Protein AF-A0A2N8TAK2-F1 (afdb_monomer)

Foldseek 3Di:
DVLLVLQVCQVPPVDDDAAEDQAQAQDDPVVPLDPPAWDPFFQCPASPNVPPVPGCLRLLVVCVVVVNNVVVVVVPDRIGRPVSSSVSSRVSQVPRPRYHYQKAFDDWDQDPVVQWIKTKIFRADPVSDGDDIDIDTGNDDDDDPDDDDDDDDD

Solvent-accessible surface area (backbone atoms only — not comparable to full-atom values): 9516 Å² total; per-residue (Å²): 110,60,69,28,54,51,61,68,42,67,83,40,90,90,57,93,72,77,45,72,36,54,49,80,63,80,72,73,60,69,95,70,58,51,88,90,42,55,45,95,53,46,58,60,77,45,64,34,36,83,83,43,71,83,47,80,70,22,58,66,47,49,28,49,78,66,74,37,42,66,66,51,58,77,63,72,63,54,54,45,43,39,60,58,54,38,52,48,52,34,52,47,61,76,70,47,82,54,63,39,56,16,26,35,78,76,47,78,45,83,37,82,92,75,71,29,33,40,36,35,29,35,34,34,46,97,88,67,47,84,70,45,80,49,73,51,76,35,85,73,86,83,90,69,88,78,81,79,93,83,79,81,84,135

Structure (mmCIF, N/CA/C/O backbone):
data_AF-A0A2N8TAK2-F1
#
_entry.id   AF-A0A2N8TAK2-F1
#
loop_
_atom_site.group_PDB
_atom_site.id
_atom_site.type_symbol
_atom_site.label_atom_id
_atom_site.label_alt_id
_atom_site.label_comp_id
_atom_site.label_asym_id
_atom_site.label_entity_id
_atom_site.label_seq_id
_atom_site.pdbx_PDB_ins_code
_atom_site.Cartn_x
_atom_site.Cartn_y
_atom_site.Cartn_z
_atom_site.occupancy
_atom_site.B_iso_or_equiv
_atom_site.auth_seq_id
_atom_site.auth_comp_id
_atom_site.auth_asym_id
_atom_site.auth_atom_id
_atom_site.pdbx_PDB_model_num
ATOM 1 N N . ALA A 1 1 ? -5.439 4.404 -3.652 1.00 76.88 1 ALA A N 1
ATOM 2 C CA . ALA A 1 1 ? -3.979 4.214 -3.488 1.00 76.88 1 ALA A CA 1
ATOM 3 C C . ALA A 1 1 ? -3.604 2.830 -4.012 1.00 76.88 1 ALA A C 1
ATOM 5 O O . ALA A 1 1 ? -4.400 1.920 -3.814 1.00 76.88 1 ALA A O 1
ATOM 6 N N . ASN A 1 2 ? -2.441 2.647 -4.649 1.00 95.56 2 ASN A N 1
ATOM 7 C CA . ASN A 1 2 ? -2.063 1.359 -5.263 1.00 95.56 2 ASN A CA 1
ATOM 8 C C . ASN A 1 2 ? -1.973 0.191 -4.265 1.00 95.56 2 ASN A C 1
ATOM 10 O O . ASN A 1 2 ? -2.213 -0.943 -4.655 1.00 95.56 2 ASN A O 1
ATOM 14 N N . LEU A 1 3 ? -1.749 0.456 -2.973 1.00 97.62 3 LEU A N 1
ATOM 15 C CA . LEU A 1 3 ? -1.815 -0.574 -1.929 1.00 97.62 3 LEU A CA 1
ATOM 16 C C . LEU A 1 3 ? -3.202 -1.247 -1.832 1.00 97.62 3 LEU A C 1
ATOM 18 O O . LEU A 1 3 ? -3.289 -2.442 -1.579 1.00 97.62 3 LEU A O 1
ATOM 22 N N . SER A 1 4 ? -4.286 -0.503 -2.085 1.00 97.62 4 SER A N 1
ATOM 23 C CA . SER A 1 4 ? -5.650 -1.056 -2.149 1.00 97.62 4 SER A CA 1
ATOM 24 C C . SER A 1 4 ? -5.820 -1.965 -3.367 1.00 97.62 4 SER A C 1
ATOM 26 O O . SER A 1 4 ? -6.337 -3.071 -3.237 1.00 97.62 4 SER A O 1
ATOM 28 N N . LEU A 1 5 ? -5.301 -1.549 -4.529 1.00 97.56 5 LEU A N 1
ATOM 29 C CA . LEU A 1 5 ? -5.293 -2.381 -5.733 1.00 97.56 5 LEU A CA 1
ATOM 30 C C . LEU A 1 5 ? -4.516 -3.684 -5.503 1.00 97.56 5 LEU A C 1
ATOM 32 O O . LEU A 1 5 ? -5.014 -4.748 -5.850 1.00 97.56 5 LEU A O 1
ATOM 36 N N . ALA A 1 6 ? -3.341 -3.611 -4.876 1.00 98.06 6 ALA A N 1
ATOM 37 C CA . ALA A 1 6 ? -2.544 -4.785 -4.536 1.00 98.06 6 ALA A CA 1
ATOM 38 C C . ALA A 1 6 ? -3.305 -5.743 -3.601 1.00 98.06 6 ALA A C 1
ATOM 40 O O . ALA A 1 6 ? -3.371 -6.945 -3.854 1.00 98.06 6 ALA A O 1
ATOM 41 N N . ALA A 1 7 ? -3.942 -5.210 -2.553 1.00 98.19 7 ALA A N 1
ATOM 42 C CA . ALA A 1 7 ? -4.720 -6.005 -1.606 1.00 98.19 7 ALA A CA 1
ATOM 43 C C . ALA A 1 7 ? -5.937 -6.689 -2.258 1.00 98.19 7 ALA A C 1
ATOM 45 O O . ALA A 1 7 ? -6.237 -7.838 -1.934 1.00 98.19 7 ALA A O 1
ATOM 46 N N . LEU A 1 8 ? -6.618 -6.008 -3.187 1.00 97.88 8 LEU A N 1
ATOM 47 C CA . LEU A 1 8 ? -7.750 -6.558 -3.946 1.00 97.88 8 LEU A CA 1
ATOM 48 C C . LEU A 1 8 ? -7.317 -7.546 -5.039 1.00 97.88 8 LEU A C 1
ATOM 50 O O . LEU A 1 8 ? -8.079 -8.449 -5.374 1.00 97.88 8 LEU A O 1
ATOM 54 N N . ALA A 1 9 ? -6.109 -7.393 -5.585 1.00 97.19 9 ALA A N 1
ATOM 55 C CA . ALA A 1 9 ? -5.547 -8.303 -6.581 1.00 97.19 9 ALA A CA 1
ATOM 56 C C . ALA A 1 9 ? -5.028 -9.610 -5.964 1.00 97.19 9 ALA A C 1
ATOM 58 O O . ALA A 1 9 ? -5.106 -1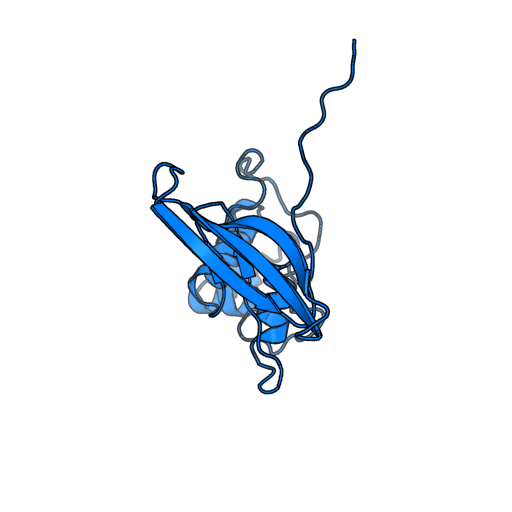0.651 -6.605 1.00 97.19 9 ALA A O 1
ATOM 59 N N . HIS A 1 10 ? -4.556 -9.583 -4.714 1.00 96.88 10 HIS A N 1
ATOM 60 C CA . HIS A 1 10 ? -3.961 -10.735 -4.025 1.00 96.88 10 HIS A CA 1
ATOM 61 C C . HIS A 1 10 ? -4.740 -12.066 -4.113 1.00 96.88 10 HIS A C 1
ATOM 63 O O . HIS A 1 10 ? -4.106 -13.089 -4.366 1.00 96.88 10 HIS A O 1
ATOM 69 N N . PRO A 1 11 ? -6.076 -12.123 -3.927 1.00 96.06 11 PRO A N 1
ATOM 70 C CA . PRO A 1 11 ? -6.811 -13.386 -4.037 1.00 96.06 11 PRO A CA 1
ATOM 71 C C . PRO A 1 11 ? -7.059 -13.843 -5.488 1.00 96.06 11 PRO A C 1
ATOM 73 O O . PRO A 1 11 ? -7.604 -14.928 -5.701 1.00 96.06 11 PRO A O 1
ATOM 76 N N . LEU A 1 12 ? -6.713 -13.038 -6.498 1.00 95.75 12 LEU A N 1
ATOM 77 C CA . LEU A 1 12 ? -7.026 -13.312 -7.899 1.00 95.75 12 LEU A CA 1
ATOM 78 C C . LEU A 1 12 ? -5.942 -14.186 -8.542 1.00 95.75 12 LEU A C 1
ATOM 80 O O . LEU A 1 12 ? -5.009 -13.691 -9.161 1.00 95.75 12 LEU A O 1
ATOM 84 N N . GLY A 1 13 ? -6.106 -15.509 -8.477 1.00 90.56 13 GLY A N 1
ATOM 85 C CA . GLY A 1 13 ? -5.123 -16.466 -9.018 1.00 90.56 13 GLY A CA 1
ATOM 86 C C . GLY A 1 13 ? -4.869 -16.411 -10.536 1.00 90.56 13 GLY A C 1
ATOM 87 O O . GLY A 1 13 ? -3.983 -17.104 -11.019 1.00 90.56 13 GLY A O 1
ATOM 88 N N . GLY A 1 14 ? -5.640 -15.628 -11.299 1.00 94.00 14 GLY A N 1
ATOM 89 C CA . GLY A 1 14 ? -5.433 -15.407 -12.738 1.00 94.00 14 GLY A CA 1
ATOM 90 C C . GLY A 1 14 ? -4.756 -14.077 -13.081 1.00 94.00 14 GLY A C 1
ATOM 91 O O . GLY A 1 14 ? -4.706 -13.720 -14.258 1.00 94.00 14 GLY A O 1
ATOM 92 N N . LEU A 1 15 ? -4.307 -13.318 -12.077 1.00 96.12 15 LEU A N 1
ATOM 93 C CA . LEU A 1 15 ? -3.722 -11.996 -12.251 1.00 96.12 15 LEU A CA 1
ATOM 94 C C . LEU A 1 15 ? -2.361 -11.920 -11.551 1.00 96.12 15 LEU A C 1
ATOM 96 O O . LEU A 1 15 ? -2.286 -11.777 -10.334 1.00 96.12 15 LEU A O 1
ATOM 100 N N . ASP A 1 16 ? -1.290 -11.946 -12.340 1.00 96.06 16 ASP A N 1
ATOM 101 C CA . ASP A 1 16 ? 0.058 -11.685 -11.841 1.00 96.06 16 ASP A CA 1
ATOM 102 C C . ASP A 1 16 ? 0.274 -10.175 -11.694 1.00 96.06 16 ASP A C 1
ATOM 104 O O . ASP A 1 16 ? 0.137 -9.411 -12.656 1.00 96.06 16 ASP A O 1
ATOM 108 N N . THR A 1 17 ? 0.621 -9.734 -10.485 1.00 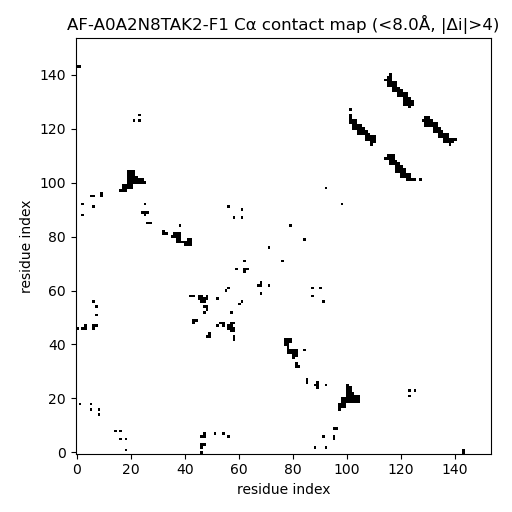97.25 17 THR A N 1
ATOM 109 C CA . THR A 1 17 ? 0.858 -8.318 -10.180 1.00 97.25 17 THR A CA 1
ATOM 110 C C . THR A 1 17 ? 2.168 -8.107 -9.447 1.00 97.25 17 THR A C 1
ATOM 112 O O . THR A 1 17 ? 2.535 -8.899 -8.582 1.00 97.25 17 THR A O 1
ATOM 115 N N . VAL A 1 18 ? 2.815 -6.982 -9.735 1.00 97.69 18 VAL A N 1
ATOM 116 C CA . VAL A 1 18 ? 3.986 -6.493 -9.013 1.00 97.69 18 VAL A CA 1
ATOM 117 C C . VAL A 1 18 ? 3.859 -4.982 -8.822 1.00 97.69 18 VAL A C 1
ATOM 119 O O . VAL A 1 18 ? 3.362 -4.282 -9.706 1.00 97.69 18 VAL A O 1
ATOM 122 N N . PHE A 1 19 ? 4.273 -4.481 -7.662 1.00 98.19 19 PHE A N 1
ATOM 123 C CA . PHE A 1 19 ? 4.180 -3.071 -7.291 1.00 98.19 19 PHE A CA 1
ATOM 124 C C . PHE A 1 19 ? 5.534 -2.576 -6.794 1.00 98.19 19 PHE A C 1
ATOM 126 O O . PHE A 1 19 ? 6.180 -3.262 -6.007 1.00 98.19 19 PHE A O 1
ATOM 133 N N . TYR A 1 20 ? 5.932 -1.377 -7.215 1.00 97.94 20 TYR A N 1
ATOM 134 C CA . TYR A 1 20 ? 7.219 -0.774 -6.872 1.00 97.94 20 TYR A CA 1
ATOM 135 C C . TYR A 1 20 ? 7.022 0.583 -6.195 1.00 97.94 20 TYR A C 1
ATOM 137 O O . TYR A 1 20 ? 6.146 1.351 -6.601 1.00 97.94 20 TYR A O 1
ATOM 145 N N . ASP A 1 21 ? 7.842 0.873 -5.189 1.00 97.00 21 ASP A N 1
ATOM 146 C CA . ASP A 1 21 ? 7.943 2.180 -4.539 1.00 97.00 21 ASP A CA 1
ATOM 147 C C . ASP A 1 21 ? 9.417 2.472 -4.221 1.00 97.00 21 ASP A C 1
ATOM 149 O O . ASP A 1 21 ? 10.142 1.597 -3.743 1.00 97.00 21 ASP A O 1
ATOM 153 N N . GLN A 1 22 ? 9.873 3.699 -4.480 1.00 95.94 22 GLN A N 1
ATOM 154 C CA . GLN A 1 22 ? 11.264 4.092 -4.237 1.00 95.94 22 GLN A CA 1
ATOM 155 C C . GLN A 1 22 ? 11.591 4.235 -2.746 1.00 95.94 22 GLN A C 1
ATOM 157 O O . GLN A 1 22 ? 12.752 4.165 -2.357 1.00 95.94 22 GLN A O 1
ATOM 162 N N . ARG A 1 23 ? 10.592 4.466 -1.887 1.00 94.44 23 ARG A N 1
ATOM 163 C CA . ARG A 1 23 ? 10.823 4.569 -0.444 1.00 94.44 23 ARG A CA 1
ATOM 164 C C . ARG A 1 23 ? 11.199 3.197 0.107 1.00 94.44 23 ARG A C 1
ATOM 166 O O . ARG A 1 23 ? 10.694 2.196 -0.387 1.00 94.44 23 ARG A O 1
ATOM 173 N N . PRO A 1 24 ? 12.005 3.123 1.176 1.00 94.81 24 PRO A N 1
ATOM 174 C CA . PRO A 1 24 ? 12.380 1.842 1.773 1.00 94.81 24 PRO A CA 1
ATOM 175 C C . PRO A 1 24 ? 11.218 1.169 2.519 1.00 94.81 24 PRO A C 1
ATOM 177 O O . PRO A 1 24 ? 11.244 -0.034 2.752 1.00 94.81 24 PRO A O 1
ATOM 180 N N . THR A 1 25 ? 10.197 1.934 2.919 1.00 93.81 25 THR A N 1
ATOM 181 C CA . THR A 1 25 ? 9.011 1.434 3.626 1.00 93.81 25 THR A CA 1
ATOM 182 C C . THR A 1 25 ? 7.789 2.301 3.330 1.00 93.81 25 THR A C 1
ATOM 184 O O . THR A 1 25 ? 7.902 3.450 2.890 1.00 93.81 25 THR A O 1
ATOM 187 N N . PHE A 1 26 ? 6.600 1.771 3.623 1.00 94.69 26 PHE A N 1
ATOM 188 C CA . PHE A 1 26 ? 5.363 2.533 3.526 1.00 94.69 26 PHE A CA 1
ATOM 189 C C . PHE A 1 26 ? 5.313 3.692 4.541 1.00 94.69 26 PHE A C 1
ATOM 191 O O . PHE A 1 26 ? 5.527 3.511 5.747 1.00 94.69 26 PHE A O 1
ATOM 198 N N . GLY A 1 27 ? 4.934 4.877 4.057 1.00 90.94 27 GLY A N 1
ATOM 199 C CA . GLY A 1 27 ? 4.650 6.046 4.890 1.00 90.94 27 GLY A CA 1
ATOM 200 C C . GLY A 1 27 ? 3.634 6.979 4.236 1.00 90.94 27 GLY A C 1
ATOM 201 O O . GLY A 1 27 ? 3.907 7.583 3.192 1.00 90.94 27 GLY A O 1
ATOM 202 N N . TRP A 1 28 ? 2.461 7.124 4.852 1.00 88.44 28 TRP A N 1
ATOM 203 C CA . TRP A 1 28 ? 1.371 7.941 4.323 1.00 88.44 28 TRP A CA 1
ATOM 204 C C . TRP A 1 28 ? 1.373 9.342 4.939 1.00 88.44 28 TRP A C 1
ATOM 206 O O . TRP A 1 28 ? 0.937 9.549 6.068 1.00 88.44 28 TRP A O 1
ATOM 216 N N . HIS A 1 29 ? 1.872 10.318 4.172 1.00 84.81 29 HIS A N 1
ATOM 217 C CA . HIS A 1 29 ? 2.049 11.713 4.599 1.00 84.81 29 HIS A CA 1
ATOM 218 C C . HIS A 1 29 ? 2.741 11.848 5.974 1.00 84.81 29 HIS A C 1
ATOM 220 O O . HIS A 1 29 ? 2.157 12.436 6.888 1.00 84.81 29 HIS A O 1
ATOM 226 N N . PRO A 1 30 ? 3.986 11.351 6.134 1.00 81.00 30 PRO A N 1
ATOM 227 C CA . PRO A 1 30 ? 4.658 11.288 7.436 1.00 81.00 30 PRO A CA 1
ATOM 228 C C . PRO A 1 30 ? 4.772 12.656 8.130 1.00 81.00 30 PRO A C 1
ATOM 230 O O . PRO A 1 30 ? 4.585 12.747 9.339 1.00 81.00 30 PRO A O 1
ATOM 233 N N . GLY A 1 31 ? 4.966 13.743 7.372 1.00 83.12 31 GLY A N 1
ATOM 234 C CA . GLY A 1 31 ? 5.006 15.112 7.909 1.00 83.12 31 GLY A CA 1
ATOM 235 C C . GLY A 1 31 ? 3.668 15.656 8.435 1.00 83.12 31 GLY A C 1
ATOM 236 O O . GLY A 1 31 ? 3.633 16.750 8.985 1.00 83.12 31 GLY A O 1
ATOM 237 N N . LEU A 1 32 ? 2.563 14.919 8.271 1.00 84.38 32 LEU A N 1
ATOM 238 C CA . LEU A 1 32 ? 1.214 15.303 8.702 1.00 84.38 32 LEU A CA 1
ATOM 239 C C . LEU A 1 32 ? 0.601 14.293 9.691 1.00 84.38 32 LEU A C 1
ATOM 241 O O . LEU A 1 32 ? -0.625 14.246 9.850 1.00 84.38 32 LEU A O 1
ATOM 245 N N . LEU A 1 33 ? 1.429 13.477 10.347 1.00 86.38 33 LEU A N 1
ATOM 246 C CA . LEU A 1 33 ? 1.029 12.582 11.440 1.00 86.38 33 LEU A CA 1
ATOM 247 C C . LEU A 1 33 ? 1.010 13.333 12.783 1.00 86.38 33 LEU A C 1
ATOM 249 O O . LEU A 1 33 ? 1.643 12.935 13.755 1.00 86.38 33 LEU A O 1
ATOM 253 N N . ILE A 1 34 ? 0.291 14.455 12.810 1.00 90.00 34 ILE A N 1
ATOM 254 C CA . ILE A 1 34 ? 0.119 15.301 13.996 1.00 90.00 34 ILE A CA 1
ATOM 255 C C . ILE A 1 34 ? -0.725 14.542 15.029 1.00 90.00 34 ILE A C 1
ATOM 257 O O . ILE A 1 34 ? -1.732 13.920 14.678 1.00 90.00 34 ILE A O 1
ATOM 261 N N . GLU A 1 35 ? -0.332 14.604 16.303 1.00 89.12 35 GLU A N 1
ATOM 262 C CA . GLU A 1 35 ? -1.070 13.970 17.396 1.00 89.12 35 GLU A CA 1
ATOM 263 C C . GLU A 1 35 ? -2.545 14.411 17.411 1.00 89.12 35 GLU A C 1
ATOM 265 O O . GLU A 1 35 ? -2.873 15.587 17.255 1.00 89.12 35 GLU A O 1
ATOM 270 N N . GLY A 1 36 ? -3.453 13.443 17.561 1.00 89.56 36 GLY A N 1
ATOM 271 C CA . GLY A 1 36 ? -4.898 13.682 17.573 1.00 89.56 36 GLY A CA 1
ATOM 272 C C . GLY A 1 36 ? -5.543 13.881 16.197 1.00 89.56 36 GLY A C 1
ATOM 273 O O . GLY A 1 36 ? -6.770 13.844 16.108 1.00 89.56 36 GLY A O 1
ATOM 274 N N . ALA A 1 37 ? -4.770 14.026 15.116 1.00 94.06 37 ALA A N 1
ATOM 275 C CA . ALA A 1 37 ? -5.328 14.166 13.776 1.00 94.06 37 ALA A CA 1
ATOM 276 C C . ALA A 1 37 ? -6.003 12.866 13.308 1.00 94.06 37 ALA A C 1
ATOM 278 O O . ALA A 1 37 ? -5.438 11.774 13.424 1.00 94.06 37 ALA A O 1
ATOM 279 N N . THR A 1 38 ? -7.194 12.984 12.723 1.00 95.38 38 THR A N 1
ATOM 280 C CA . THR A 1 38 ? -7.979 11.855 12.209 1.00 95.38 38 THR A CA 1
ATOM 281 C C . THR A 1 38 ? -8.024 11.822 10.685 1.00 95.38 38 THR A C 1
ATOM 283 O O . THR A 1 38 ? -7.836 12.835 10.000 1.00 95.38 38 THR A O 1
ATOM 286 N N . ILE A 1 39 ? -8.282 10.639 10.129 1.00 95.12 39 ILE A N 1
ATOM 287 C CA . ILE A 1 39 ? -8.741 10.536 8.744 1.00 95.12 39 ILE A CA 1
ATOM 288 C C . ILE A 1 39 ? -10.149 11.144 8.625 1.00 95.12 39 ILE A C 1
ATOM 290 O O . ILE A 1 39 ? -10.926 11.132 9.577 1.00 95.12 39 ILE A O 1
ATOM 294 N N . GLN A 1 40 ? -10.469 11.694 7.453 1.00 94.12 40 GLN A N 1
ATOM 295 C CA . GLN A 1 40 ? -11.730 12.414 7.205 1.00 94.12 40 GLN A CA 1
ATOM 296 C C . GLN A 1 40 ? -12.879 11.499 6.752 1.00 94.12 40 GLN A C 1
ATOM 298 O O . GLN A 1 40 ? -13.971 11.973 6.462 1.00 94.12 40 GLN A O 1
ATOM 303 N N . VAL A 1 41 ? -12.624 10.194 6.658 1.00 95.75 41 VAL A N 1
ATOM 304 C CA . VAL A 1 41 ? -13.600 9.182 6.245 1.00 95.75 41 VAL A CA 1
ATOM 305 C C . VAL A 1 41 ? -13.751 8.125 7.341 1.00 95.75 41 VAL A C 1
ATOM 307 O O . VAL A 1 41 ? -12.804 7.911 8.102 1.00 95.75 41 VAL A O 1
ATOM 310 N N . PRO A 1 42 ? -14.911 7.454 7.452 1.00 97.19 42 PRO A N 1
ATOM 311 C CA . PRO A 1 42 ? -15.086 6.361 8.401 1.00 97.19 42 PRO A CA 1
ATOM 312 C C . PRO A 1 42 ? -14.111 5.206 8.145 1.00 97.19 42 PRO A C 1
ATOM 314 O O . PRO A 1 42 ? -13.726 4.968 7.004 1.00 97.19 42 PRO A O 1
ATOM 317 N N . PHE A 1 43 ? -13.787 4.428 9.180 1.00 97.12 43 PHE A N 1
ATOM 318 C CA . PHE A 1 43 ? -12.844 3.301 9.101 1.00 97.12 43 PHE A CA 1
ATOM 319 C C . PHE A 1 43 ? -13.209 2.225 8.063 1.00 97.12 43 PHE A C 1
ATOM 321 O O . PHE A 1 43 ? -12.338 1.468 7.656 1.00 97.12 43 PHE A O 1
ATOM 328 N N . LEU A 1 44 ? -14.476 2.139 7.636 1.00 97.38 44 LEU A N 1
ATOM 329 C CA . LEU A 1 44 ? -14.895 1.231 6.561 1.00 97.38 44 LEU A CA 1
ATOM 330 C C . LEU A 1 44 ? -14.383 1.669 5.187 1.00 97.38 44 LEU A C 1
ATOM 332 O O . LEU A 1 44 ? -14.232 0.827 4.311 1.00 97.38 44 LEU A O 1
ATOM 336 N N . ALA A 1 45 ? -14.065 2.952 4.998 1.00 97.38 45 ALA A N 1
ATOM 337 C CA . ALA A 1 45 ? -13.301 3.432 3.850 1.00 97.38 45 ALA A CA 1
ATOM 338 C C . ALA A 1 45 ? -11.798 3.143 4.041 1.00 97.38 45 ALA A C 1
ATOM 340 O O . ALA A 1 45 ? -10.950 4.023 3.888 1.00 97.38 45 ALA A O 1
ATOM 341 N N . ASP A 1 46 ? -11.484 1.904 4.425 1.00 97.75 46 ASP A N 1
ATOM 342 C CA . ASP A 1 46 ? -10.131 1.367 4.421 1.00 97.75 46 ASP A CA 1
ATOM 343 C C . ASP A 1 46 ? -9.721 0.951 2.991 1.00 97.75 46 ASP A C 1
ATOM 345 O O . ASP A 1 46 ? -10.342 1.336 1.998 1.00 97.75 46 ASP A O 1
ATOM 349 N N . LEU A 1 47 ? -8.648 0.169 2.865 1.00 98.00 47 LEU A N 1
ATOM 350 C CA . LEU A 1 47 ? -8.149 -0.301 1.574 1.00 98.00 47 LEU A CA 1
ATOM 351 C C . LEU A 1 47 ? -9.132 -1.183 0.784 1.00 98.00 47 LEU A C 1
ATOM 353 O O . LEU A 1 47 ? -9.022 -1.209 -0.439 1.00 98.00 47 LEU A O 1
ATOM 357 N N . VAL A 1 48 ? -10.027 -1.939 1.425 1.00 98.56 48 VAL A N 1
ATOM 358 C CA . VAL A 1 48 ? -10.731 -3.057 0.763 1.00 98.56 48 VAL A CA 1
ATOM 359 C C . VAL A 1 48 ? -12.191 -3.238 1.179 1.00 98.56 48 VAL A C 1
ATOM 361 O O . VAL A 1 48 ? -1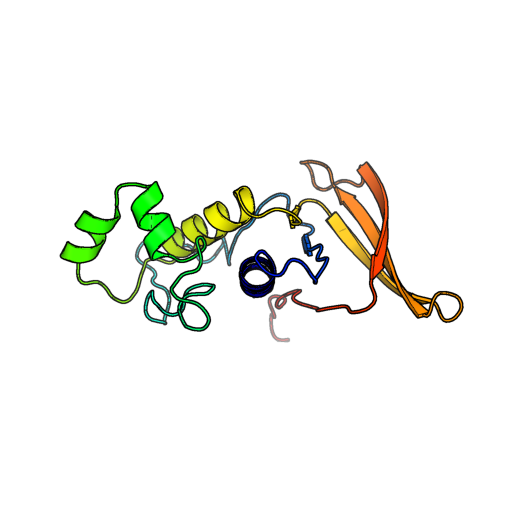2.975 -3.710 0.365 1.00 98.56 48 VAL A O 1
ATOM 364 N N . SER A 1 49 ? -12.596 -2.836 2.384 1.00 98.31 49 SER A N 1
ATOM 365 C CA . SER A 1 49 ? -13.871 -3.195 3.021 1.00 98.31 49 SER A CA 1
ATOM 366 C C . SER A 1 49 ? -15.110 -2.808 2.213 1.00 98.31 49 SER A C 1
ATOM 368 O O . SER A 1 49 ? -16.087 -3.553 2.207 1.00 98.31 49 SER A O 1
ATOM 370 N N . LEU A 1 50 ? -15.090 -1.672 1.506 1.00 97.81 50 LEU A N 1
ATOM 371 C CA . LEU A 1 50 ? -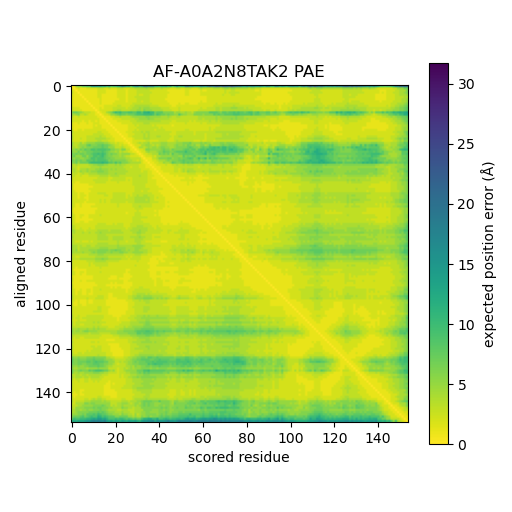16.215 -1.257 0.651 1.00 97.81 50 LEU A CA 1
ATOM 372 C C . LEU A 1 50 ? -16.317 -2.046 -0.666 1.00 97.81 50 LEU A C 1
ATOM 374 O O . LEU A 1 50 ? -17.330 -1.942 -1.350 1.00 97.81 50 LEU A O 1
ATOM 378 N N . THR A 1 51 ? -15.283 -2.806 -1.031 1.00 97.75 51 THR A N 1
ATOM 379 C CA . THR A 1 51 ? -15.256 -3.660 -2.232 1.00 97.75 51 THR A CA 1
ATOM 380 C C . THR A 1 51 ? -15.408 -5.133 -1.860 1.00 97.75 51 THR A C 1
ATOM 382 O O . THR A 1 51 ? -16.233 -5.835 -2.435 1.00 97.75 51 THR A O 1
ATOM 385 N N . ASP A 1 52 ? -14.636 -5.587 -0.875 1.00 97.62 52 ASP A N 1
ATOM 386 C CA . ASP A 1 52 ? -14.661 -6.938 -0.332 1.00 97.62 52 ASP A CA 1
ATOM 387 C C . ASP A 1 52 ? -14.460 -6.895 1.197 1.00 97.62 52 ASP A C 1
ATOM 389 O O . ASP A 1 52 ? -13.323 -6.878 1.682 1.00 97.62 52 ASP A O 1
ATOM 393 N N . PRO A 1 53 ? -15.549 -6.902 1.989 1.00 97.81 53 PRO A N 1
ATOM 394 C CA . PRO A 1 53 ? -15.464 -6.928 3.448 1.00 97.81 53 PRO A CA 1
ATOM 395 C C . PRO A 1 53 ? -14.943 -8.263 4.004 1.00 97.81 53 PRO A C 1
ATOM 397 O O . PRO A 1 53 ? -14.678 -8.355 5.203 1.00 97.81 53 PRO A O 1
ATOM 400 N N . THR A 1 54 ? -14.803 -9.305 3.174 1.00 97.50 54 THR A N 1
ATOM 401 C CA . THR A 1 54 ? -14.259 -10.609 3.591 1.00 97.50 54 THR A CA 1
ATOM 402 C C . THR A 1 54 ? -12.740 -10.689 3.464 1.00 97.50 54 THR A C 1
ATOM 404 O O . THR A 1 54 ? -12.127 -11.613 4.005 1.00 97.50 54 THR A O 1
ATOM 407 N N . SER A 1 55 ? -12.126 -9.701 2.808 1.00 98.31 55 SER A N 1
ATOM 408 C CA . SER A 1 55 ? -10.689 -9.649 2.578 1.00 98.31 55 SER A CA 1
ATOM 409 C C . SER A 1 55 ? -9.888 -9.758 3.888 1.00 98.31 55 SER A C 1
ATOM 411 O O . SER A 1 55 ? -10.217 -9.106 4.890 1.00 98.31 55 SER A O 1
ATOM 413 N N . PRO A 1 56 ? -8.780 -10.525 3.916 1.00 97.81 56 PRO A N 1
ATOM 414 C CA . PRO A 1 56 ? -7.891 -10.566 5.078 1.00 97.81 56 PRO A CA 1
ATOM 415 C C 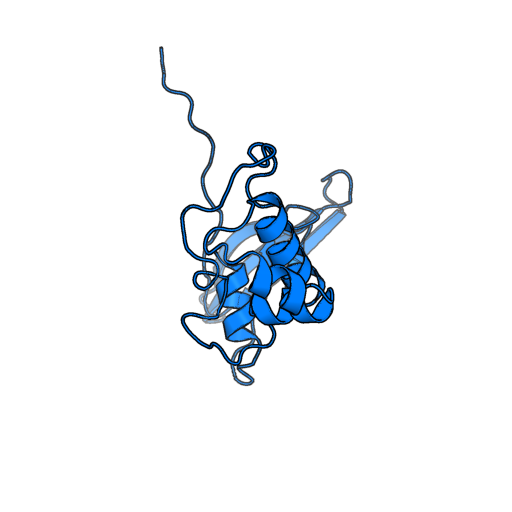. PRO A 1 56 ? -7.238 -9.205 5.361 1.00 97.81 56 PRO A C 1
ATOM 417 O O . PRO A 1 56 ? -6.757 -8.977 6.468 1.00 97.81 56 PRO A O 1
ATOM 420 N N . TRP A 1 57 ? -7.261 -8.290 4.389 1.00 98.44 57 TRP A N 1
ATOM 421 C CA . TRP A 1 57 ? -6.604 -6.991 4.451 1.00 98.44 57 TRP A CA 1
ATOM 422 C C . TRP A 1 57 ? -7.488 -5.865 4.979 1.00 98.44 57 TRP A C 1
ATOM 424 O O . TRP A 1 57 ? -7.095 -4.720 4.841 1.00 98.44 57 TRP A O 1
ATOM 434 N N . THR A 1 58 ? -8.657 -6.146 5.563 1.00 98.69 58 THR A N 1
ATOM 435 C CA . THR A 1 58 ? -9.512 -5.109 6.169 1.00 98.69 58 THR A CA 1
ATOM 436 C C . THR A 1 58 ? -8.876 -4.497 7.422 1.00 98.69 58 THR A C 1
ATOM 438 O O . THR A 1 58 ? -8.126 -5.148 8.158 1.00 98.69 58 THR A O 1
ATOM 441 N N . PHE A 1 59 ? -9.250 -3.258 7.742 1.00 98.50 59 PHE A N 1
ATOM 442 C CA . PHE A 1 59 ? -8.852 -2.587 8.980 1.00 98.50 59 PHE A CA 1
ATOM 443 C C . PHE A 1 59 ? -9.323 -3.352 10.227 1.00 98.50 59 PHE A C 1
ATOM 445 O O . PHE A 1 59 ? -8.620 -3.411 11.235 1.00 98.50 59 PHE A O 1
ATOM 452 N N . LEU A 1 60 ? -10.484 -4.012 10.158 1.00 98.25 60 LEU A N 1
ATOM 453 C CA . LEU A 1 60 ? -10.976 -4.856 11.249 1.00 98.25 60 LEU A CA 1
ATOM 454 C C . LEU A 1 60 ? -10.105 -6.106 11.460 1.00 98.25 60 LEU A C 1
ATOM 456 O O . LEU A 1 60 ? -9.847 -6.477 12.607 1.00 98.25 60 LEU A O 1
ATOM 460 N N . ASN A 1 61 ? -9.601 -6.729 10.389 1.00 98.44 61 ASN A N 1
ATOM 461 C CA . ASN A 1 61 ? -8.652 -7.841 10.499 1.00 98.44 61 ASN A CA 1
ATOM 462 C C . ASN A 1 61 ? -7.293 -7.387 11.044 1.00 98.44 61 ASN A C 1
ATOM 464 O O . ASN A 1 61 ? -6.704 -8.090 11.869 1.00 98.44 61 ASN A O 1
ATOM 468 N N . TYR A 1 62 ? -6.840 -6.184 10.685 1.00 98.56 62 TYR A N 1
ATOM 469 C CA . TYR A 1 62 ? -5.696 -5.546 11.338 1.00 98.56 62 TYR A CA 1
ATOM 470 C C . TYR A 1 62 ? -5.923 -5.365 12.846 1.00 98.56 62 TYR A C 1
ATOM 472 O O . TYR A 1 62 ? -5.101 -5.788 13.654 1.00 98.56 62 TYR A O 1
ATOM 480 N N . LEU A 1 63 ? -7.060 -4.806 13.264 1.00 98.25 63 LEU A N 1
ATOM 481 C CA . LEU A 1 63 ? -7.362 -4.650 14.690 1.00 98.25 63 LEU A CA 1
ATOM 482 C C . LEU A 1 63 ? -7.414 -5.994 15.421 1.00 98.25 63 LEU A C 1
ATOM 484 O O . LEU A 1 63 ? -6.940 -6.096 16.554 1.00 98.25 63 LEU A O 1
ATOM 488 N N . ARG A 1 64 ? -7.965 -7.031 14.781 1.00 98.00 64 ARG A N 1
ATOM 489 C CA . ARG A 1 64 ? -7.982 -8.393 15.322 1.00 98.00 64 ARG A CA 1
ATOM 490 C C . ARG A 1 64 ? -6.567 -8.936 15.524 1.00 98.00 64 ARG A C 1
ATOM 492 O O . ARG A 1 64 ? -6.300 -9.473 16.593 1.00 98.00 64 ARG A O 1
ATOM 499 N N . SER A 1 65 ? -5.670 -8.784 14.545 1.00 97.56 65 SER A N 1
ATOM 500 C CA . SER A 1 65 ? -4.284 -9.275 14.643 1.00 97.56 65 SER A CA 1
ATOM 501 C C . SER A 1 65 ? -3.464 -8.560 15.722 1.00 97.56 65 SER A C 1
ATOM 503 O O . SER A 1 65 ? -2.460 -9.091 16.187 1.00 97.56 65 SER A O 1
ATOM 505 N N . ARG A 1 66 ? -3.912 -7.375 16.152 1.00 97.19 66 ARG A N 1
ATOM 506 C CA . ARG A 1 66 ? -3.327 -6.596 17.253 1.00 97.19 66 ARG A CA 1
ATOM 507 C C . ARG A 1 66 ? -4.068 -6.744 18.584 1.00 97.19 66 ARG A C 1
ATOM 509 O O . ARG A 1 66 ? -3.767 -5.989 19.497 1.00 97.19 66 ARG A O 1
ATOM 516 N N . GLU A 1 67 ? -5.055 -7.640 18.683 1.00 97.19 67 GLU A N 1
ATOM 517 C CA . GLU A 1 67 ? -5.910 -7.818 19.875 1.00 97.19 67 GLU A CA 1
ATOM 518 C C . GLU A 1 67 ? -6.663 -6.539 20.301 1.00 97.19 67 GLU A C 1
ATOM 520 O O . GLU A 1 67 ? -7.065 -6.364 21.450 1.00 97.19 67 GLU A O 1
ATOM 525 N N . ARG A 1 68 ? -6.899 -5.624 19.354 1.00 96.69 68 ARG A N 1
ATOM 526 C CA . ARG A 1 68 ? -7.509 -4.305 19.594 1.00 96.69 68 ARG A CA 1
ATOM 527 C C . ARG A 1 68 ? -8.944 -4.176 19.095 1.00 96.69 68 ARG A C 1
ATOM 529 O O . ARG A 1 68 ? -9.552 -3.130 19.297 1.00 96.69 68 ARG A O 1
ATOM 536 N N . LEU A 1 69 ? -9.516 -5.227 18.505 1.00 97.31 69 LEU A N 1
ATOM 537 C CA . LEU A 1 69 ? -10.874 -5.189 17.952 1.00 97.31 69 LEU A CA 1
ATOM 538 C C . LEU A 1 69 ? -11.948 -4.854 19.005 1.00 97.31 69 LEU A C 1
ATOM 540 O O . LEU A 1 69 ? -12.781 -3.985 18.765 1.00 97.31 69 LEU A O 1
ATOM 544 N N . PHE A 1 70 ? -11.912 -5.489 20.182 1.00 97.06 70 PHE A N 1
ATOM 545 C CA . PHE A 1 70 ? -12.868 -5.204 21.263 1.00 97.06 70 PHE A CA 1
ATOM 546 C C . PHE A 1 70 ? -12.696 -3.795 21.857 1.00 97.06 70 PHE A C 1
ATOM 548 O O . PHE A 1 70 ? -13.688 -3.070 21.928 1.00 97.06 70 PHE A O 1
ATOM 555 N N . PRO A 1 71 ? -11.479 -3.353 22.238 1.00 96.44 71 PRO A N 1
ATOM 556 C CA . PRO A 1 71 ? -11.259 -1.967 22.652 1.00 96.44 71 PRO A CA 1
ATOM 557 C C . PRO A 1 71 ? -11.724 -0.940 21.615 1.00 96.44 71 PRO A C 1
ATOM 559 O O . PRO A 1 71 ? -12.319 0.070 21.978 1.00 96.44 71 PRO A O 1
ATOM 562 N N . PHE A 1 72 ? -11.484 -1.204 20.327 1.00 96.94 72 PHE A N 1
ATOM 563 C CA . PHE A 1 72 ? -11.927 -0.334 19.242 1.00 96.94 72 PHE A CA 1
ATOM 564 C C . PHE A 1 72 ? -13.453 -0.258 19.148 1.00 96.94 72 PHE A C 1
ATOM 566 O O . PHE A 1 72 ? -14.001 0.837 19.045 1.00 96.94 72 PHE A O 1
ATOM 573 N N . TYR A 1 73 ? -14.137 -1.404 19.239 1.00 96.56 73 TYR A N 1
ATOM 574 C CA . TYR A 1 73 ? -15.598 -1.470 19.256 1.00 96.56 73 TYR A CA 1
ATOM 575 C C . TYR A 1 73 ? -16.188 -0.585 20.363 1.00 96.56 73 TYR A C 1
ATOM 577 O O . TYR A 1 73 ? -17.026 0.266 20.081 1.00 96.56 73 TYR A O 1
ATOM 585 N N . PHE A 1 74 ? -15.693 -0.717 21.599 1.00 97.31 74 PHE A N 1
ATOM 586 C CA . PHE A 1 74 ? -16.181 0.078 22.733 1.00 97.31 74 PHE A CA 1
ATOM 587 C C . PHE A 1 74 ? -15.809 1.561 22.665 1.00 97.31 74 PHE A C 1
ATOM 589 O O . PHE A 1 74 ? -16.428 2.371 23.348 1.00 97.31 74 PHE A O 1
ATOM 596 N N . ALA A 1 75 ? -14.804 1.935 21.871 1.00 95.62 75 ALA A N 1
ATOM 597 C CA . ALA A 1 75 ? -14.465 3.339 21.682 1.00 95.62 75 ALA A CA 1
ATOM 598 C C . ALA A 1 75 ? -15.526 4.091 20.858 1.00 95.62 75 ALA A C 1
ATOM 600 O O . ALA A 1 75 ? -15.579 5.316 20.951 1.00 95.62 75 ALA A O 1
ATOM 601 N N . GLU A 1 76 ? -16.328 3.383 20.048 1.00 95.81 76 GLU A N 1
ATOM 602 C CA . GLU A 1 76 ? -17.403 3.935 19.206 1.00 95.81 76 GLU A CA 1
ATOM 603 C C . GLU A 1 76 ? -16.957 5.117 18.317 1.00 95.81 76 GLU A C 1
ATOM 605 O O . GLU A 1 76 ? -17.702 6.062 18.051 1.00 95.81 76 GLU A O 1
ATOM 610 N N . ARG A 1 77 ? -15.711 5.076 17.823 1.00 94.25 77 ARG A N 1
ATOM 611 C CA . ARG A 1 77 ? -15.144 6.117 16.950 1.00 94.25 77 ARG A CA 1
ATOM 612 C C . ARG A 1 77 ? -15.124 5.669 15.497 1.00 94.25 77 ARG A C 1
ATOM 614 O O . ARG A 1 77 ? -14.360 4.788 15.121 1.00 94.25 77 ARG A O 1
ATOM 621 N N . LEU A 1 78 ? -15.912 6.341 14.657 1.00 95.56 78 LEU A N 1
ATOM 622 C CA . LEU A 1 78 ? -15.919 6.079 13.214 1.00 95.56 78 LEU A CA 1
ATOM 623 C C . LEU A 1 78 ? -14.654 6.584 12.509 1.00 95.56 78 LEU A C 1
ATOM 625 O O . LEU A 1 78 ? -14.203 5.959 11.554 1.00 95.56 78 LEU A O 1
ATOM 629 N N . HIS A 1 79 ? -14.091 7.700 12.973 1.00 97.12 79 HIS A N 1
ATOM 630 C CA . HIS A 1 79 ? -12.898 8.318 12.395 1.00 97.12 79 HIS A CA 1
ATOM 631 C C . HIS A 1 79 ? -11.670 7.940 13.217 1.00 97.12 79 HIS A C 1
ATOM 633 O O . HIS A 1 79 ? -11.588 8.255 14.407 1.00 97.12 79 HIS A O 1
ATOM 639 N N . ILE A 1 80 ? -10.718 7.273 12.574 1.00 95.56 80 ILE A N 1
ATOM 640 C CA . ILE A 1 80 ? -9.497 6.790 13.223 1.00 95.56 80 ILE A CA 1
ATOM 641 C C . ILE A 1 80 ? -8.373 7.810 13.118 1.00 95.56 80 ILE A C 1
ATOM 643 O O . ILE A 1 80 ? -8.380 8.694 12.257 1.00 95.56 80 ILE A O 1
ATOM 647 N N . GLN A 1 81 ? -7.391 7.690 14.006 1.00 95.31 81 GLN A N 1
ATOM 648 C CA . GLN A 1 81 ? -6.213 8.548 13.968 1.00 95.31 81 GLN A CA 1
ATOM 649 C C . GLN A 1 81 ? -5.394 8.283 12.702 1.00 95.31 81 GLN A C 1
ATOM 651 O O . GLN A 1 81 ? -5.266 7.143 12.256 1.00 95.31 81 GLN A O 1
ATOM 656 N N . ARG A 1 82 ? -4.780 9.331 12.143 1.00 96.38 82 ARG A N 1
ATOM 657 C CA . ARG A 1 82 ? -3.912 9.207 10.961 1.00 96.38 82 ARG A CA 1
ATOM 658 C C . ARG A 1 82 ? -2.744 8.256 11.208 1.00 96.38 82 ARG A C 1
ATOM 660 O O . ARG A 1 82 ? -2.435 7.455 10.336 1.00 96.38 82 ARG A O 1
ATOM 667 N N . ALA A 1 83 ? -2.155 8.300 12.403 1.00 94.94 83 ALA A N 1
ATOM 668 C CA . ALA A 1 83 ? -1.088 7.386 12.806 1.00 94.94 83 ALA A CA 1
ATOM 669 C C . ALA A 1 83 ? -1.551 5.916 12.842 1.00 94.94 83 ALA A C 1
ATOM 671 O O . ALA A 1 83 ? -0.806 5.024 12.450 1.00 94.94 83 ALA A O 1
ATOM 672 N N . GLU A 1 84 ? -2.792 5.652 13.261 1.00 95.56 84 GLU A N 1
ATOM 673 C CA . GLU A 1 84 ? -3.357 4.299 13.262 1.00 95.56 84 GLU A CA 1
ATOM 674 C C . GLU A 1 84 ? -3.655 3.804 11.842 1.00 95.56 84 GLU A C 1
ATOM 676 O O . GLU A 1 84 ? -3.369 2.652 11.521 1.00 95.56 84 GLU A O 1
ATOM 681 N N . TYR A 1 85 ? -4.160 4.679 10.969 1.00 96.88 85 TYR A N 1
ATOM 682 C CA . TYR A 1 85 ? -4.357 4.345 9.559 1.00 96.88 85 TYR A CA 1
ATOM 683 C C . TYR A 1 85 ? -3.029 4.088 8.826 1.00 96.88 85 TYR A C 1
ATOM 685 O O . TYR A 1 85 ? -2.934 3.145 8.043 1.00 96.88 85 TYR A O 1
ATOM 693 N N . ASP A 1 86 ? -1.988 4.878 9.111 1.00 96.44 86 ASP A N 1
ATOM 694 C CA . ASP A 1 86 ? -0.630 4.641 8.606 1.00 96.44 86 ASP A CA 1
ATOM 695 C C . ASP A 1 86 ? -0.074 3.300 9.111 1.00 96.44 86 ASP A C 1
ATOM 697 O O . ASP A 1 86 ? 0.428 2.509 8.316 1.00 96.44 86 ASP A O 1
ATOM 701 N N . ALA A 1 87 ? -0.242 2.985 10.401 1.00 96.38 87 ALA A N 1
ATOM 702 C CA . ALA A 1 87 ? 0.182 1.707 10.974 1.00 96.38 87 ALA A CA 1
ATOM 703 C C . ALA A 1 87 ? -0.566 0.502 10.377 1.00 96.38 87 ALA A C 1
ATOM 705 O O . ALA A 1 87 ? 0.029 -0.562 10.198 1.00 96.38 87 ALA A O 1
ATOM 706 N N . TYR A 1 88 ? -1.851 0.662 10.057 1.00 98.06 88 TYR A N 1
ATOM 707 C CA . TYR A 1 88 ? -2.634 -0.327 9.321 1.00 98.06 88 TYR A CA 1
A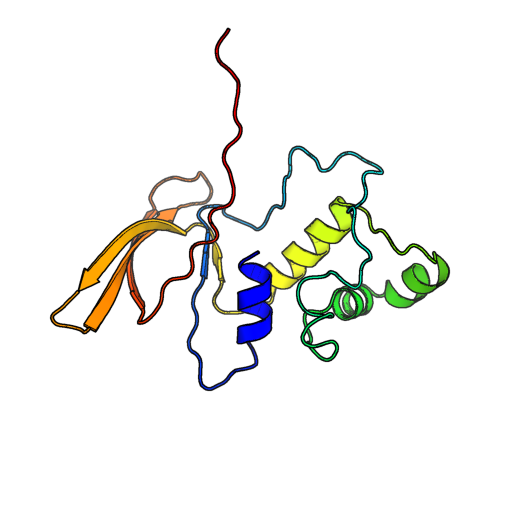TOM 708 C C . TYR A 1 88 ? -2.098 -0.530 7.901 1.00 98.06 88 TYR A C 1
ATOM 710 O O . TYR A 1 88 ? -1.823 -1.664 7.513 1.00 98.06 88 TYR A O 1
ATOM 718 N N . CYS A 1 89 ? -1.894 0.548 7.140 1.00 97.94 89 CYS A N 1
ATOM 719 C CA . CYS A 1 89 ? -1.344 0.447 5.790 1.00 97.94 89 CYS A CA 1
ATOM 720 C C . CYS A 1 89 ? 0.061 -0.173 5.799 1.00 97.94 89 CYS A C 1
ATOM 722 O O . CYS A 1 89 ? 0.359 -1.013 4.953 1.00 97.94 89 CYS A O 1
ATOM 724 N N . ARG A 1 90 ? 0.896 0.178 6.787 1.00 97.19 90 ARG A N 1
ATOM 725 C CA . ARG A 1 90 ? 2.212 -0.435 6.990 1.00 97.19 90 ARG A CA 1
ATOM 726 C C . ARG A 1 90 ? 2.092 -1.936 7.248 1.00 97.19 90 ARG A C 1
ATOM 728 O O . ARG A 1 90 ? 2.749 -2.709 6.561 1.00 97.19 90 ARG A O 1
ATOM 735 N N . TRP A 1 91 ? 1.194 -2.350 8.144 1.00 98.12 91 TRP A N 1
ATOM 736 C CA . TRP A 1 91 ? 0.931 -3.770 8.394 1.00 98.12 91 TRP A CA 1
ATOM 737 C C . TRP A 1 91 ? 0.501 -4.512 7.124 1.00 98.12 91 TRP A C 1
ATOM 739 O O . TRP A 1 91 ? 1.022 -5.590 6.860 1.00 98.12 91 TRP A O 1
ATOM 749 N N . VAL A 1 92 ? -0.385 -3.939 6.303 1.00 98.50 92 VAL A N 1
ATOM 750 C CA . VAL A 1 92 ? -0.728 -4.548 5.006 1.00 98.50 92 VAL A CA 1
ATOM 751 C C . VAL A 1 92 ? 0.513 -4.636 4.120 1.00 98.50 92 VAL A C 1
ATOM 753 O O . VAL A 1 92 ? 0.797 -5.701 3.585 1.00 98.50 92 VAL A O 1
ATOM 756 N N . SER A 1 93 ? 1.293 -3.558 4.010 1.00 97.94 93 SER A N 1
ATOM 757 C CA . SER A 1 93 ? 2.470 -3.522 3.136 1.00 97.94 93 SER A CA 1
ATOM 758 C C . SER A 1 93 ? 3.584 -4.500 3.532 1.00 97.94 93 SER A C 1
ATOM 760 O O . SER A 1 93 ? 4.298 -4.989 2.669 1.00 97.94 93 SER A O 1
ATOM 762 N N . GLU A 1 94 ? 3.716 -4.816 4.821 1.00 96.94 94 GLU A N 1
ATOM 763 C CA . GLU A 1 94 ? 4.708 -5.769 5.334 1.00 96.94 94 GLU A CA 1
ATOM 764 C C . GLU A 1 94 ? 4.295 -7.234 5.122 1.00 96.94 94 GLU A C 1
ATOM 766 O O . GLU A 1 94 ? 5.140 -8.123 5.166 1.00 96.94 94 GLU A O 1
ATOM 771 N N . ASN A 1 95 ? 2.999 -7.501 4.927 1.00 97.19 95 ASN A N 1
ATOM 772 C CA . ASN A 1 95 ? 2.452 -8.861 4.858 1.00 97.19 95 ASN A CA 1
ATOM 773 C C . ASN A 1 95 ? 1.945 -9.240 3.457 1.00 97.19 95 ASN A C 1
ATOM 775 O O . ASN A 1 95 ? 1.765 -10.424 3.171 1.00 97.19 95 ASN A O 1
ATOM 779 N N . LEU A 1 96 ? 1.690 -8.258 2.593 1.00 97.25 96 LEU A N 1
ATOM 780 C CA . LEU A 1 96 ? 1.192 -8.470 1.240 1.00 97.25 96 LEU A CA 1
ATOM 781 C C . LEU A 1 96 ? 2.351 -8.822 0.285 1.00 97.25 96 LEU A C 1
ATOM 783 O O . LEU A 1 96 ? 3.301 -8.044 0.177 1.00 97.25 96 LEU A O 1
ATOM 787 N N . PRO A 1 97 ? 2.295 -9.954 -0.440 1.00 95.25 97 PRO A N 1
ATOM 788 C CA . PRO A 1 97 ? 3.333 -10.309 -1.402 1.00 95.25 97 PRO A CA 1
ATOM 789 C C . PRO A 1 97 ? 3.297 -9.405 -2.646 1.00 95.25 97 PRO A C 1
ATOM 791 O O . PRO A 1 97 ? 2.279 -8.794 -2.965 1.00 95.25 97 PRO A O 1
ATOM 794 N N . GLY A 1 98 ? 4.411 -9.356 -3.382 1.00 94.75 98 GLY A N 1
ATOM 795 C CA . GLY A 1 98 ? 4.507 -8.629 -4.656 1.00 94.75 98 GLY A CA 1
ATOM 796 C C . GLY A 1 98 ? 4.705 -7.115 -4.524 1.00 94.75 98 GLY A C 1
ATOM 797 O O . GLY A 1 98 ? 4.614 -6.401 -5.523 1.00 94.75 98 GLY A O 1
ATOM 798 N N . LEU A 1 99 ? 4.976 -6.621 -3.312 1.00 97.62 99 LEU A N 1
ATOM 799 C CA . LEU A 1 99 ? 5.388 -5.242 -3.061 1.00 97.62 99 LEU A CA 1
ATOM 800 C C . LEU A 1 99 ? 6.917 -5.153 -2.980 1.00 97.62 99 LEU A C 1
ATOM 802 O O . LEU A 1 99 ? 7.546 -5.878 -2.212 1.00 97.62 99 LEU A O 1
ATOM 806 N N . HIS A 1 100 ? 7.502 -4.236 -3.743 1.00 97.12 100 HIS A N 1
ATOM 807 C CA . HIS A 1 100 ? 8.941 -3.999 -3.817 1.00 97.12 100 HIS A CA 1
ATOM 808 C C . HIS A 1 100 ? 9.242 -2.547 -3.441 1.00 97.12 100 HIS A C 1
ATOM 810 O O . HIS A 1 100 ? 9.112 -1.634 -4.255 1.00 97.12 100 HIS A O 1
ATOM 816 N N . PHE A 1 101 ? 9.625 -2.343 -2.183 1.00 97.06 101 PHE A N 1
ATOM 817 C CA . PHE A 1 101 ? 10.143 -1.068 -1.687 1.00 97.06 101 PHE A CA 1
ATOM 818 C C . PHE A 1 101 ? 11.629 -0.908 -2.038 1.00 97.06 101 PHE A C 1
ATOM 820 O O . PHE A 1 101 ? 12.295 -1.885 -2.387 1.00 97.06 101 PHE A O 1
ATOM 827 N N . GLY A 1 102 ? 12.147 0.319 -1.978 1.00 97.25 102 GLY A N 1
ATOM 828 C CA . GLY A 1 102 ? 13.511 0.637 -2.410 1.00 97.25 102 GLY A CA 1
ATOM 829 C C . GLY A 1 102 ? 13.717 0.423 -3.911 1.00 97.25 102 GLY A C 1
ATOM 830 O O . GLY A 1 102 ? 14.807 0.079 -4.335 1.00 97.25 102 GLY A O 1
ATOM 831 N N . HIS A 1 103 ? 12.665 0.539 -4.724 1.00 98.00 103 HIS A N 1
ATOM 832 C CA . HIS A 1 103 ? 12.739 0.375 -6.176 1.00 98.00 103 HIS A CA 1
ATOM 833 C C . HIS A 1 103 ? 12.234 1.644 -6.859 1.00 98.00 103 HIS A C 1
ATOM 835 O O . HIS A 1 103 ? 11.030 1.908 -6.908 1.00 98.00 103 HIS A O 1
ATOM 841 N N . GLN A 1 104 ? 13.154 2.432 -7.404 1.00 97.88 104 GLN A N 1
ATOM 842 C CA . GLN A 1 104 ? 12.821 3.598 -8.210 1.00 97.88 104 GLN A CA 1
ATOM 843 C C . GLN A 1 104 ? 12.539 3.168 -9.646 1.00 97.88 104 GLN A C 1
ATOM 845 O O . GLN A 1 104 ? 13.394 2.576 -10.294 1.00 97.88 104 GLN A O 1
ATOM 850 N N . ILE A 1 105 ? 11.347 3.477 -10.157 1.00 98.06 105 ILE A N 1
ATOM 851 C CA . ILE A 1 105 ? 11.041 3.283 -11.577 1.00 98.06 105 ILE A CA 1
ATOM 852 C C . ILE A 1 105 ? 11.642 4.439 -12.375 1.00 98.06 105 ILE A C 1
ATOM 854 O O . ILE A 1 105 ? 11.238 5.586 -12.196 1.00 98.06 105 ILE A O 1
ATOM 858 N N . ASP A 1 106 ? 12.559 4.123 -13.286 1.00 97.62 106 ASP A N 1
ATOM 859 C CA . ASP A 1 106 ? 13.294 5.120 -14.070 1.00 97.62 106 ASP A CA 1
ATOM 860 C C . ASP A 1 106 ? 12.634 5.381 -15.427 1.00 97.62 106 ASP A C 1
ATOM 862 O O . ASP A 1 106 ? 12.629 6.504 -15.934 1.00 97.62 106 ASP A O 1
ATOM 866 N N . ALA A 1 107 ? 12.074 4.337 -16.047 1.00 97.88 107 ALA A N 1
ATOM 867 C CA . ALA A 1 107 ? 11.426 4.452 -17.345 1.00 97.88 107 ALA A CA 1
ATOM 868 C C . ALA A 1 107 ? 10.372 3.369 -17.575 1.00 97.88 107 ALA A C 1
ATOM 870 O O . ALA A 1 107 ? 10.546 2.211 -17.205 1.00 97.88 107 ALA A O 1
ATOM 871 N N . VAL A 1 108 ? 9.314 3.746 -18.294 1.00 98.12 108 VAL A N 1
ATOM 872 C CA . VAL A 1 108 ? 8.304 2.831 -18.832 1.00 98.12 108 VAL A CA 1
ATOM 873 C C . VAL A 1 108 ? 8.235 3.041 -20.339 1.00 98.12 108 VAL A C 1
ATOM 875 O O . VAL A 1 108 ? 8.040 4.168 -20.798 1.00 98.12 108 VAL A O 1
ATOM 878 N N . ARG A 1 109 ? 8.413 1.977 -21.126 1.00 98.25 109 ARG A N 1
ATOM 879 C CA . ARG A 1 109 ? 8.407 2.035 -22.597 1.00 98.25 109 ARG A CA 1
ATOM 880 C C . ARG A 1 109 ? 7.573 0.903 -23.176 1.00 98.25 109 ARG A C 1
ATOM 882 O O . ARG A 1 109 ? 7.570 -0.198 -22.644 1.00 98.25 109 ARG A O 1
ATOM 889 N N . TRP A 1 110 ? 6.884 1.154 -24.282 1.00 98.25 110 TRP A N 1
ATOM 890 C CA . TRP A 1 110 ? 6.201 0.097 -25.026 1.00 98.25 110 TRP A CA 1
ATOM 891 C C . TRP A 1 110 ? 7.194 -0.671 -25.906 1.00 98.25 110 TRP A C 1
ATOM 893 O O . TRP A 1 110 ? 7.921 -0.049 -26.683 1.00 98.25 110 TRP A O 1
ATOM 903 N N . ASN A 1 111 ? 7.209 -2.004 -25.813 1.00 97.62 111 ASN A N 1
ATOM 904 C CA . ASN A 1 111 ? 7.960 -2.876 -26.713 1.00 97.62 111 ASN A CA 1
ATOM 905 C C . ASN A 1 111 ? 6.996 -3.525 -27.731 1.00 97.62 111 ASN A C 1
ATOM 907 O O . ASN A 1 111 ? 6.264 -4.450 -27.368 1.00 97.62 111 ASN A O 1
ATOM 911 N N . PRO A 1 112 ? 7.010 -3.094 -29.009 1.00 96.88 112 PRO A N 1
ATOM 912 C CA . PRO A 1 112 ? 6.099 -3.612 -30.030 1.00 96.88 112 PRO A CA 1
ATOM 913 C C . PRO A 1 112 ? 6.424 -5.042 -30.484 1.00 96.88 112 PRO A C 1
ATOM 915 O O . PRO A 1 112 ? 5.546 -5.716 -31.009 1.00 96.88 112 PRO A O 1
ATOM 918 N N . GLU A 1 113 ? 7.655 -5.524 -30.292 1.00 96.94 113 GLU A N 1
ATOM 919 C CA . GLU A 1 113 ? 8.040 -6.896 -30.655 1.00 96.94 113 GLU A CA 1
ATOM 920 C C . GLU A 1 113 ? 7.478 -7.922 -29.666 1.00 96.94 113 GLU A C 1
ATOM 922 O O . GLU A 1 113 ? 7.199 -9.062 -30.034 1.00 96.94 113 GLU A O 1
ATOM 927 N N . ARG A 1 114 ? 7.321 -7.517 -28.400 1.00 95.69 114 ARG A N 1
ATOM 928 C CA . ARG A 1 114 ? 6.823 -8.371 -27.312 1.00 95.69 114 ARG A CA 1
ATOM 929 C C . ARG A 1 114 ? 5.376 -8.090 -26.917 1.00 95.69 114 ARG A C 1
ATOM 931 O O . ARG A 1 114 ? 4.828 -8.862 -26.134 1.00 95.69 114 ARG A O 1
ATOM 938 N N . ASP A 1 115 ? 4.785 -7.014 -27.433 1.00 97.56 115 ASP A N 1
ATOM 939 C CA . ASP A 1 115 ? 3.424 -6.567 -27.107 1.00 97.56 115 ASP A CA 1
ATOM 940 C C . ASP A 1 115 ? 3.224 -6.365 -25.586 1.00 97.56 115 ASP A C 1
ATOM 942 O O . ASP A 1 115 ? 2.237 -6.799 -24.986 1.00 97.56 115 ASP A O 1
ATOM 946 N N . VAL A 1 116 ? 4.223 -5.754 -24.933 1.00 98.50 116 VAL A N 1
ATOM 947 C CA . VAL A 1 116 ? 4.247 -5.463 -23.485 1.00 98.50 116 VAL A CA 1
ATOM 948 C C . VAL A 1 116 ? 4.974 -4.150 -23.186 1.00 98.50 116 VAL A C 1
ATOM 950 O O . VAL A 1 116 ? 5.766 -3.655 -23.989 1.00 98.50 116 VAL A O 1
ATOM 953 N N . PHE A 1 117 ? 4.765 -3.614 -21.986 1.00 98.56 117 PHE A N 1
ATOM 954 C CA . PHE A 1 117 ? 5.596 -2.560 -21.414 1.00 98.56 117 PHE A CA 1
ATOM 955 C C . PHE A 1 117 ? 6.894 -3.135 -20.843 1.00 98.56 117 PHE A C 1
ATOM 957 O O . PHE A 1 117 ? 6.866 -4.123 -20.112 1.00 98.56 117 PHE A O 1
ATOM 964 N N . GLU A 1 118 ? 8.013 -2.480 -21.137 1.00 98.31 118 GLU A N 1
ATOM 965 C CA . GLU A 1 118 ? 9.291 -2.615 -20.440 1.00 98.31 118 GLU A CA 1
ATOM 966 C C . GLU A 1 118 ? 9.380 -1.550 -19.354 1.00 98.31 118 GLU A C 1
ATOM 968 O O . GLU A 1 118 ? 9.175 -0.363 -19.626 1.00 98.31 118 GLU A O 1
ATOM 973 N N . VAL A 1 119 ? 9.698 -1.973 -18.136 1.00 98.44 119 VAL A N 1
ATOM 974 C CA . VAL A 1 119 ? 9.833 -1.092 -16.979 1.00 98.44 119 VAL A CA 1
ATOM 975 C C . VAL A 1 119 ? 11.239 -1.256 -16.424 1.00 98.44 119 VAL A C 1
ATOM 977 O O . VAL A 1 119 ? 11.566 -2.314 -15.887 1.00 98.44 119 VAL A O 1
ATOM 980 N N . ASP A 1 120 ? 12.060 -0.224 -16.588 1.00 98.44 120 ASP A N 1
ATOM 981 C CA . ASP A 1 120 ? 13.405 -0.152 -16.017 1.00 98.44 120 ASP A CA 1
ATOM 982 C C . ASP A 1 120 ? 13.324 0.446 -14.612 1.00 98.44 120 ASP A C 1
ATOM 984 O O . ASP A 1 120 ? 12.576 1.403 -14.378 1.00 98.44 120 ASP A O 1
ATOM 988 N N . PHE A 1 121 ? 14.092 -0.120 -13.687 1.00 98.38 121 PHE A N 1
ATOM 989 C CA . PHE A 1 121 ? 14.148 0.350 -12.312 1.00 98.38 121 PHE A CA 1
ATOM 990 C C . PHE A 1 121 ? 15.550 0.259 -11.718 1.00 98.38 121 PHE A C 1
ATOM 992 O O . PHE A 1 121 ? 16.348 -0.608 -12.085 1.00 98.38 121 PHE A O 1
ATOM 999 N N . THR A 1 122 ? 15.794 1.107 -10.729 1.00 98.56 122 THR A N 1
ATOM 1000 C CA . THR A 1 122 ? 16.985 1.108 -9.889 1.00 98.56 122 THR A CA 1
ATOM 1001 C C . THR A 1 122 ? 16.592 0.650 -8.487 1.00 98.56 122 THR A C 1
ATOM 1003 O O . THR A 1 122 ? 15.685 1.210 -7.872 1.00 98.56 122 THR A O 1
ATOM 1006 N N . GLN A 1 123 ? 17.252 -0.394 -7.990 1.00 98.00 123 GLN A N 1
ATOM 1007 C CA . GLN A 1 123 ? 17.195 -0.795 -6.587 1.00 98.00 123 GLN A CA 1
ATOM 1008 C C . GLN A 1 123 ? 18.050 0.171 -5.775 1.00 98.00 123 GLN A C 1
ATOM 1010 O O . GLN A 1 123 ? 19.188 0.458 -6.154 1.00 98.00 123 GLN A O 1
ATOM 1015 N N . LEU A 1 124 ? 17.478 0.674 -4.691 1.00 97.88 124 LEU A N 1
ATOM 1016 C CA . LEU A 1 124 ? 18.081 1.630 -3.784 1.00 97.88 124 LEU A CA 1
ATOM 1017 C C . LEU A 1 124 ? 18.445 0.929 -2.478 1.00 97.88 124 LEU A C 1
ATOM 1019 O O . LEU A 1 124 ? 17.649 0.147 -1.950 1.00 97.88 124 LEU A O 1
ATOM 1023 N N . ASP A 1 125 ? 19.616 1.253 -1.944 1.00 94.31 125 ASP A N 1
ATOM 1024 C CA . ASP A 1 125 ? 20.020 0.808 -0.618 1.00 94.31 125 ASP A CA 1
ATOM 1025 C C . ASP A 1 125 ? 19.280 1.579 0.498 1.00 94.31 125 ASP A C 1
ATOM 1027 O O . ASP A 1 125 ? 18.364 2.378 0.269 1.00 94.31 125 ASP A O 1
ATOM 1031 N N . THR A 1 126 ? 19.665 1.344 1.755 1.00 89.75 126 THR A N 1
ATOM 1032 C CA . THR A 1 126 ? 19.042 2.016 2.906 1.00 89.75 126 THR A CA 1
ATOM 1033 C C . THR A 1 126 ? 19.332 3.516 2.990 1.00 89.75 126 THR A C 1
ATOM 1035 O O . THR A 1 126 ? 18.616 4.223 3.701 1.00 89.75 126 THR A O 1
ATOM 1038 N N . GLU A 1 127 ? 20.375 3.994 2.312 1.00 91.50 127 GLU A N 1
ATOM 1039 C CA . GLU A 1 127 ? 20.753 5.408 2.227 1.00 91.50 127 GLU A CA 1
ATOM 1040 C C . GLU A 1 127 ? 20.074 6.101 1.032 1.00 91.50 127 GLU A C 1
ATOM 1042 O O . GLU A 1 127 ? 20.039 7.329 0.968 1.00 91.50 127 GLU A O 1
ATOM 1047 N N . GLY A 1 128 ? 19.434 5.324 0.151 1.00 91.31 128 GLY A N 1
ATOM 1048 C CA . GLY A 1 128 ? 18.764 5.803 -1.053 1.00 91.31 128 GLY A CA 1
ATOM 1049 C C . GLY A 1 128 ? 19.684 5.856 -2.271 1.00 91.31 128 GLY A C 1
ATOM 1050 O O . GLY A 1 128 ? 19.307 6.452 -3.279 1.00 91.31 128 GLY A O 1
ATOM 1051 N N . GLU A 1 129 ? 20.868 5.251 -2.190 1.00 94.38 129 GLU A N 1
ATOM 1052 C CA . GLU A 1 129 ? 21.846 5.212 -3.271 1.00 94.38 129 GLU A CA 1
ATOM 1053 C C . GLU A 1 129 ? 21.606 4.013 -4.192 1.00 94.38 129 GLU A C 1
ATOM 1055 O O . GLU A 1 129 ? 21.055 2.986 -3.794 1.00 94.38 129 GLU A O 1
ATOM 1060 N N . ALA A 1 130 ? 22.012 4.144 -5.456 1.00 96.19 130 ALA A N 1
ATOM 1061 C CA . ALA A 1 130 ? 21.807 3.105 -6.458 1.00 96.19 130 ALA A CA 1
ATOM 1062 C C . ALA A 1 130 ? 22.656 1.856 -6.162 1.00 96.19 130 ALA A C 1
ATOM 1064 O O . ALA A 1 130 ? 23.884 1.892 -6.244 1.00 96.19 130 ALA A O 1
ATOM 1065 N N . GLU A 1 131 ? 21.992 0.732 -5.900 1.00 95.94 131 GLU A N 1
ATOM 1066 C CA . GLU A 1 131 ? 22.625 -0.562 -5.629 1.00 95.94 131 GLU A CA 1
ATOM 1067 C C . GLU A 1 131 ? 22.681 -1.439 -6.889 1.00 95.94 131 GLU A C 1
ATOM 1069 O O . GLU A 1 131 ? 23.722 -2.008 -7.225 1.00 95.94 131 GLU A O 1
ATOM 1074 N N . ALA A 1 132 ? 21.565 -1.547 -7.618 1.00 97.06 132 ALA A N 1
ATOM 1075 C CA . ALA A 1 132 ? 21.461 -2.410 -8.792 1.00 97.06 132 ALA A CA 1
ATOM 1076 C C . ALA A 1 132 ? 20.426 -1.909 -9.803 1.00 97.06 132 ALA A C 1
ATOM 1078 O O . ALA A 1 132 ? 19.429 -1.293 -9.443 1.00 97.06 132 ALA A O 1
ATOM 1079 N N . LEU A 1 133 ? 20.627 -2.240 -11.079 1.00 97.94 133 LEU A N 1
ATOM 1080 C CA . LEU A 1 133 ? 19.648 -1.990 -12.138 1.00 97.94 133 LEU A CA 1
ATOM 1081 C C . LEU A 1 133 ? 18.830 -3.250 -12.420 1.00 97.94 133 LEU A C 1
ATOM 1083 O O . LEU A 1 133 ? 19.350 -4.368 -12.390 1.00 97.94 133 LEU A O 1
ATOM 1087 N N . GLY A 1 134 ? 17.558 -3.064 -12.748 1.00 97.56 134 GLY A N 1
ATOM 1088 C CA . GLY A 1 134 ? 16.640 -4.137 -13.085 1.00 97.56 134 GLY A CA 1
ATOM 1089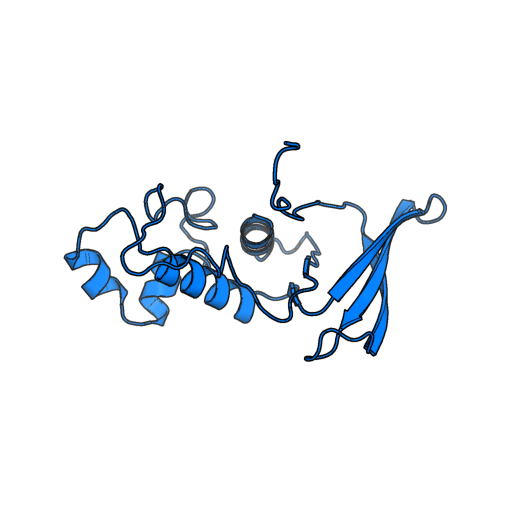 C C . GLY A 1 134 ? 15.646 -3.743 -14.168 1.00 97.56 134 GLY A C 1
ATOM 1090 O O . GLY A 1 134 ? 15.486 -2.578 -14.529 1.00 97.56 134 GLY A O 1
ATOM 1091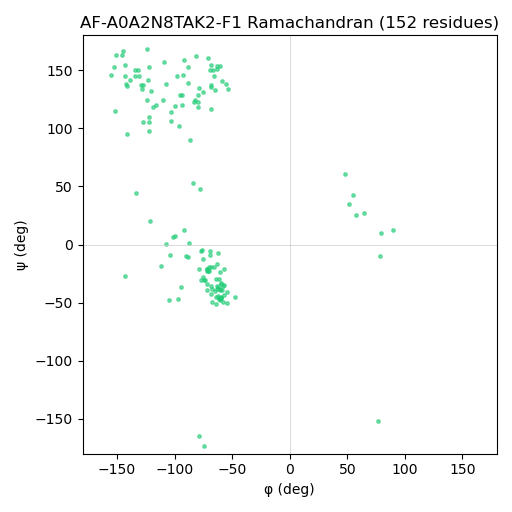 N N . ARG A 1 135 ? 14.979 -4.763 -14.708 1.00 97.81 135 ARG A N 1
ATOM 1092 C CA . ARG A 1 135 ? 13.910 -4.608 -15.689 1.00 97.81 135 ARG A CA 1
ATOM 1093 C C . ARG A 1 135 ? 12.816 -5.623 -15.429 1.00 97.81 135 ARG A C 1
ATOM 1095 O O . ARG A 1 135 ? 13.101 -6.800 -15.213 1.00 97.81 135 ARG A O 1
ATOM 1102 N N . THR A 1 136 ? 11.572 -5.181 -15.536 1.00 97.56 136 THR A N 1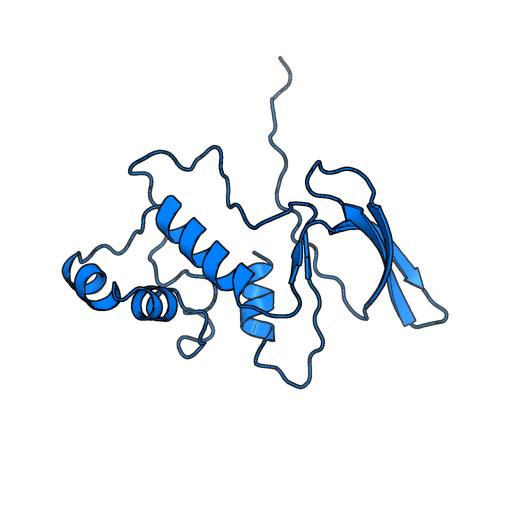
ATOM 1103 C CA . THR A 1 136 ? 10.405 -6.060 -15.584 1.00 97.56 136 THR A CA 1
ATOM 1104 C C . THR A 1 136 ? 9.571 -5.797 -16.836 1.00 97.56 136 THR A C 1
ATOM 1106 O O . THR A 1 136 ? 9.789 -4.820 -17.559 1.00 97.56 136 THR A O 1
ATOM 1109 N N . TYR A 1 137 ? 8.633 -6.700 -17.109 1.00 97.88 137 TYR A N 1
ATOM 1110 C CA . TYR A 1 137 ? 7.723 -6.622 -18.243 1.00 97.88 137 TYR A CA 1
ATOM 1111 C C . TYR A 1 137 ? 6.288 -6.774 -17.755 1.00 97.88 137 TYR A C 1
ATOM 1113 O O . TYR A 1 137 ? 6.000 -7.649 -16.940 1.00 97.88 137 TYR A O 1
ATOM 1121 N N . ALA A 1 138 ? 5.377 -5.958 -18.277 1.00 97.81 138 ALA A N 1
ATOM 1122 C CA . ALA A 1 138 ? 3.969 -6.013 -17.901 1.00 97.81 138 ALA A CA 1
ATOM 1123 C C . ALA A 1 138 ? 3.059 -5.744 -19.099 1.00 97.81 138 ALA A C 1
ATOM 1125 O O . ALA A 1 138 ? 3.362 -4.918 -19.954 1.00 97.81 138 ALA A O 1
ATOM 1126 N N . ARG A 1 139 ? 1.900 -6.408 -19.152 1.00 97.75 139 ARG A N 1
ATOM 1127 C CA . ARG A 1 139 ? 0.874 -6.119 -20.173 1.00 97.75 139 ARG A CA 1
ATOM 1128 C C . ARG A 1 139 ? 0.144 -4.803 -19.908 1.00 97.75 139 ARG A C 1
ATOM 1130 O O . ARG A 1 139 ? -0.296 -4.150 -20.842 1.00 97.75 139 ARG A O 1
ATOM 1137 N N . ASN A 1 140 ? 0.017 -4.427 -18.638 1.00 98.00 140 ASN A N 1
ATOM 1138 C CA . ASN A 1 140 ? -0.688 -3.231 -18.193 1.00 98.00 140 ASN A CA 1
ATOM 1139 C C . ASN A 1 140 ? 0.161 -2.495 -17.155 1.00 98.00 140 ASN A C 1
ATOM 1141 O O . ASN A 1 140 ? 0.897 -3.129 -16.400 1.00 98.00 140 ASN A O 1
ATOM 1145 N N . VAL A 1 141 ? 0.014 -1.173 -17.092 1.00 97.69 141 VAL A N 1
ATOM 1146 C CA . VAL A 1 141 ? 0.690 -0.317 -16.110 1.00 97.69 141 VAL A CA 1
ATOM 1147 C C . VAL A 1 141 ? -0.350 0.561 -15.422 1.00 97.69 141 VAL A C 1
ATOM 1149 O O . VAL A 1 141 ? -1.195 1.163 -16.082 1.00 97.69 141 VAL A O 1
ATOM 1152 N N . VAL A 1 142 ? -0.277 0.646 -14.092 1.00 97.81 142 VAL A N 1
ATOM 1153 C CA . VAL A 1 142 ? -1.116 1.530 -13.272 1.00 97.81 142 VAL A CA 1
ATOM 1154 C C . VAL A 1 142 ? -0.218 2.516 -12.536 1.00 97.81 142 VAL A C 1
ATOM 1156 O O . VAL A 1 142 ? 0.614 2.121 -11.721 1.00 97.81 142 VAL A O 1
ATOM 1159 N N . LEU A 1 143 ? -0.397 3.810 -12.802 1.00 96.25 143 LEU A N 1
ATOM 1160 C CA . LEU A 1 143 ? 0.405 4.870 -12.194 1.00 96.25 143 LEU A CA 1
ATOM 1161 C C . LEU A 1 143 ? -0.285 5.410 -10.938 1.00 96.25 143 LEU A C 1
ATOM 1163 O O . LEU A 1 143 ? -1.396 5.931 -11.000 1.00 96.25 143 LEU A O 1
ATOM 1167 N N . GLY A 1 144 ? 0.395 5.294 -9.797 1.00 94.00 144 GLY A N 1
ATOM 1168 C CA . GLY A 1 144 ? -0.085 5.742 -8.487 1.00 94.00 144 GLY A CA 1
ATOM 1169 C C . GLY A 1 144 ? 0.970 6.531 -7.715 1.00 94.00 144 GLY A C 1
ATOM 1170 O O . GLY A 1 144 ? 1.158 6.277 -6.532 1.00 94.00 144 GLY A O 1
ATOM 1171 N N . ILE A 1 145 ? 1.659 7.457 -8.392 1.00 91.62 145 ILE A N 1
ATOM 1172 C CA . ILE A 1 145 ? 2.854 8.173 -7.896 1.00 91.62 145 ILE A CA 1
ATOM 1173 C C . ILE A 1 145 ? 2.565 9.289 -6.874 1.00 91.62 145 ILE A C 1
ATOM 1175 O O . ILE A 1 145 ? 3.483 9.871 -6.306 1.00 91.62 145 ILE A O 1
ATOM 1179 N N . GLY A 1 146 ? 1.291 9.580 -6.605 1.00 89.12 146 GLY A N 1
ATOM 1180 C CA . GLY A 1 146 ? 0.893 10.641 -5.681 1.00 89.12 146 GLY A CA 1
ATOM 1181 C C . GLY A 1 146 ? 1.023 12.040 -6.288 1.00 89.12 146 GLY A C 1
ATOM 1182 O O . GLY A 1 146 ? 0.850 12.225 -7.489 1.00 89.12 146 GLY A O 1
ATOM 1183 N N . THR A 1 147 ? 1.257 13.030 -5.430 1.00 89.19 147 THR A N 1
ATOM 1184 C CA . THR A 1 147 ? 1.356 14.453 -5.784 1.00 89.19 147 THR A CA 1
ATOM 1185 C C . THR A 1 147 ? 2.600 15.059 -5.155 1.00 89.19 147 THR A C 1
ATOM 1187 O O . THR A 1 147 ? 2.974 14.674 -4.044 1.00 89.19 147 THR A O 1
ATOM 1190 N N . GLU A 1 148 ? 3.174 16.065 -5.804 1.00 88.50 148 GLU A N 1
ATOM 1191 C CA . GLU A 1 148 ? 4.293 16.835 -5.262 1.00 88.50 148 GLU A CA 1
ATOM 1192 C C . GLU A 1 148 ? 3.801 18.084 -4.511 1.00 88.50 148 GLU A C 1
ATOM 1194 O O . GLU A 1 148 ? 2.776 18.666 -4.887 1.00 88.50 148 GLU A O 1
ATOM 1199 N N . PRO A 1 149 ? 4.485 18.507 -3.429 1.00 87.62 149 PRO A N 1
ATOM 1200 C CA . PRO A 1 149 ? 4.203 19.783 -2.781 1.00 87.62 149 PRO A CA 1
ATOM 1201 C C . PRO A 1 149 ? 4.364 20.957 -3.755 1.00 87.62 149 PRO A C 1
ATOM 1203 O O . PRO A 1 149 ? 5.315 20.995 -4.530 1.00 87.62 149 PRO A O 1
ATOM 1206 N N . TYR A 1 150 ? 3.471 21.943 -3.670 1.00 91.62 150 TYR A N 1
ATOM 1207 C CA . TYR A 1 150 ? 3.502 23.144 -4.506 1.00 91.62 150 TYR A CA 1
ATOM 1208 C C . TYR A 1 150 ? 3.616 24.404 -3.644 1.00 91.62 150 TYR A C 1
ATOM 1210 O O . TYR A 1 150 ? 2.861 24.575 -2.684 1.00 91.62 150 TYR A O 1
ATOM 1218 N N . VAL A 1 151 ? 4.542 25.289 -4.014 1.00 94.62 151 VAL A N 1
ATOM 1219 C CA . VAL A 1 151 ? 4.692 26.635 -3.451 1.00 94.62 151 VAL A CA 1
ATOM 1220 C C . VAL A 1 151 ? 4.428 27.632 -4.587 1.00 94.62 151 VAL A C 1
ATOM 1222 O O . VAL A 1 151 ? 5.125 27.549 -5.596 1.00 94.62 151 VAL A O 1
ATOM 1225 N N . PRO A 1 152 ? 3.428 28.527 -4.474 1.00 93.81 152 PRO A N 1
ATOM 1226 C CA . PRO A 1 152 ? 3.137 29.520 -5.510 1.00 93.81 152 PRO A CA 1
ATOM 1227 C C . PRO A 1 152 ? 4.278 30.521 -5.735 1.00 93.81 152 PRO A C 1
ATOM 1229 O O . PRO A 1 152 ? 5.021 30.825 -4.799 1.00 93.81 152 PRO A O 1
ATOM 1232 N N . ASP A 1 153 ? 4.351 31.079 -6.948 1.00 90.38 153 ASP A N 1
ATOM 1233 C CA . ASP A 1 153 ? 5.227 32.216 -7.254 1.00 90.38 153 ASP A CA 1
ATOM 1234 C C . ASP A 1 153 ? 4.826 33.476 -6.443 1.00 90.38 153 ASP A C 1
ATOM 1236 O O . ASP A 1 153 ? 3.644 33.616 -6.104 1.00 90.38 153 ASP A O 1
ATOM 1240 N N . PRO A 1 154 ? 5.780 34.377 -6.117 1.00 84.31 154 PRO A N 1
ATOM 1241 C CA . PRO A 1 154 ? 5.538 35.590 -5.324 1.00 84.31 154 PRO A CA 1
ATOM 1242 C C . PRO A 1 154 ? 4.551 36.598 -5.928 1.00 84.31 154 PRO A C 1
ATOM 1244 O O . PRO A 1 154 ? 4.540 36.763 -7.170 1.00 84.31 154 PRO A O 1
#

Sequence (154 aa):
ANLSLAALAHPLGGLDTVFYDQRPTFGWHPGLLIEGATIQVPFLADLVSLTDPTSPWTFLNYLRSRERLFPFYFAERLHIQRAEYDAYCRWVSENLPGLHFGHQIDAVRWNPERDVFEVDFTQLDTEGEAEALGRTYARNVVLGIGTEPYVPDP

InterPro domains:
  IPR025700 L-lysine 6-monooxygenase/L-ornithine 5-monooxygenase [PF13434] (1-153)
  IPR025700 L-lysine 6-monooxygenase/L-ornithine 5-monooxygenase [PTHR42802] (1-154)
  IPR036188 FAD/NAD(P)-binding domain superfamily [G3DSA:3.50.50.60] (1-154)
  IPR036188 FAD/NAD(P)-binding domain superfamily [SSF51905] (3-153)

pLDDT: mean 95.63, std 3.76, range [76.88, 98.69]

Organism: NCBI:txid2070367

Mean predicted aligned error: 3.55 Å

Nearest PDB structures (foldseek):
  7us3-assembly1_D  TM=9.608E-01  e=8.906E-15  Acinetobacter baumannii
  5o8p-assembly1_B  TM=9.746E-01  e=2.318E-14  Erwinia amylovora CFBP1430
  6xbc-assembly2_F  TM=9.346E-01  e=6.429E-14  Streptomyces sviceus ATCC 29083
  7jvl-assembly1_A  TM=8.567E-01  e=6.295E-11  Aspergillus fumigatus Af293
  6x0k-assembly2_H  TM=8.209E-01  e=4.878E-11  Aspergillus fumigatus Af293

Secondary structure (DSSP, 8-state):
-HHHHHHHHTT-TT----EE-SSSS--SSGGG--TT-B-SS-TTSSSSTTT-TT-TTSHHHHHHHTT-HHHHHHHT-SSPBHHHHHHHHHHHHHHSTTEE-SEEEEEEEEETTTTEEEEEEEEE-TTS-EEEEEEEEES---------------

Radius of gyration: 17.99 Å; Cα contacts (8 Å, |Δi|>4): 204; chains: 1; bounding box: 40×52×53 Å